Protein AF-A0AAE0W3D4-F1 (afdb_monomer_lite)

Organism: NCBI:txid2493646

Sequence (75 aa):
MQYLGAVSMKTLGNNFIEYRTNDPPRIVLDKLEKRGYRVLSTAGIGSTFVWTLHKEDGPSKLSADDNNMNIRNTI

Foldseek 3Di:
DVQLVWDWDDDPPDPDIDTDDPDDPVVSQVSVVVVQKDFDDWDDDPPDIDTDIDRDDPDDPPPDDDDDDDPDDDD

Radius of gyration: 20.46 Å; chains: 1; bounding box: 71×24×29 Å

pLDDT: mean 84.27, std 20.39, range [37.19, 98.31]

Secondary structure (DSSP, 8-state):
-GGGTPEEE--TT-SS-EEE-SS-HHHHHHHHHTTTEEEEEEEEETTEEEEEEEE--SS-S--SSSS--------

InterPro domains:
  IPR009112 GTP cyclohydrolase I, feedback regulatory protein [PF06399] (1-56)
  IPR009112 GTP cyclohydrolase I, feedback regu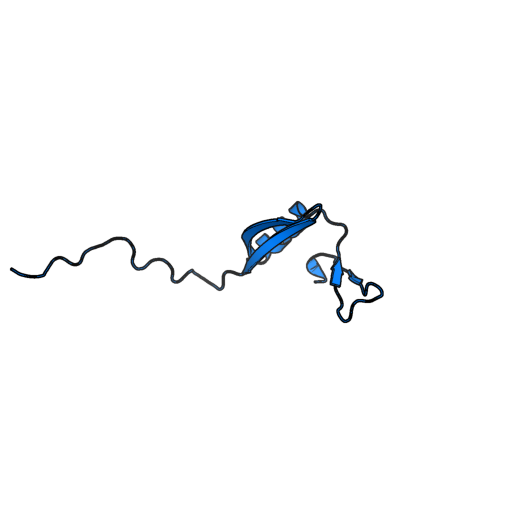latory protein [PTHR16852] (1-57)
  IPR036717 GFRP superfamily [G3DSA:3.30.1410.10] (1-56)
  IPR036717 GFRP superfamily [SSF69761] (1-56)

Structure (mmCIF, N/CA/C/O backbone):
data_AF-A0AAE0W3D4-F1
#
_entry.id   AF-A0AAE0W3D4-F1
#
loop_
_atom_site.group_PDB
_atom_site.id
_atom_site.type_symbol
_atom_site.label_atom_id
_atom_site.label_alt_id
_atom_site.label_comp_id
_atom_site.label_asym_id
_atom_site.label_entity_id
_atom_site.label_seq_id
_atom_site.pdbx_PDB_ins_code
_atom_site.Cartn_x
_atom_site.Cartn_y
_atom_site.Cartn_z
_atom_site.occupancy
_atom_site.B_iso_or_equiv
_atom_site.auth_seq_id
_atom_site.auth_comp_id
_atom_site.auth_asym_id
_atom_site.auth_atom_id
_atom_site.pdbx_PDB_model_num
ATOM 1 N N . MET A 1 1 ? 5.538 6.754 6.613 1.00 83.44 1 MET A N 1
ATOM 2 C CA . MET A 1 1 ? 6.044 5.532 5.947 1.00 83.44 1 MET A CA 1
ATOM 3 C C . MET A 1 1 ? 6.906 4.639 6.840 1.00 83.44 1 MET A C 1
ATOM 5 O O . MET A 1 1 ? 6.819 3.430 6.688 1.00 83.44 1 MET A O 1
ATOM 9 N N . GLN A 1 2 ? 7.635 5.179 7.828 1.00 92.62 2 GLN A N 1
ATOM 10 C CA . GLN A 1 2 ? 8.466 4.388 8.757 1.00 92.62 2 GLN A CA 1
ATOM 11 C C . GLN A 1 2 ? 7.726 3.237 9.470 1.00 92.62 2 GLN A C 1
ATOM 13 O O . GLN A 1 2 ? 8.278 2.157 9.612 1.00 92.62 2 GLN A O 1
ATOM 18 N N . TYR A 1 3 ? 6.458 3.425 9.857 1.00 95.38 3 TYR A N 1
ATOM 19 C CA . TYR A 1 3 ? 5.646 2.370 10.491 1.00 95.38 3 TYR A CA 1
ATOM 20 C C . TYR A 1 3 ? 5.450 1.116 9.629 1.00 95.38 3 TYR A C 1
ATOM 22 O O . TYR A 1 3 ? 5.319 0.015 10.152 1.00 95.38 3 TYR A O 1
ATOM 30 N N . LEU A 1 4 ? 5.444 1.276 8.304 1.00 95.69 4 LEU A N 1
ATOM 31 C CA . LEU A 1 4 ? 5.363 0.155 7.368 1.00 95.69 4 LEU A CA 1
ATOM 32 C C . LEU A 1 4 ? 6.736 -0.488 7.114 1.00 95.69 4 LEU A C 1
ATOM 34 O O . LEU A 1 4 ? 6.838 -1.376 6.275 1.00 95.69 4 LEU A O 1
ATOM 38 N N . GLY A 1 5 ? 7.795 -0.016 7.785 1.00 95.19 5 GLY A N 1
ATOM 39 C CA . GLY A 1 5 ? 9.174 -0.421 7.515 1.00 95.19 5 GLY A CA 1
ATOM 40 C C . GLY A 1 5 ? 9.658 -0.012 6.122 1.00 95.19 5 GLY A C 1
ATOM 41 O O . GLY A 1 5 ? 10.591 -0.613 5.603 1.00 95.19 5 GLY A O 1
ATOM 42 N N . ALA A 1 6 ? 9.003 0.967 5.488 1.00 96.88 6 ALA A N 1
ATOM 43 C CA . ALA A 1 6 ? 9.280 1.308 4.101 1.00 96.88 6 ALA A CA 1
ATOM 44 C C . ALA A 1 6 ? 10.510 2.218 3.958 1.00 96.88 6 ALA A C 1
ATOM 46 O O . ALA A 1 6 ? 10.675 3.179 4.716 1.00 96.88 6 ALA A O 1
ATOM 47 N N . VAL A 1 7 ? 11.320 1.950 2.935 1.00 96.50 7 VAL A N 1
ATOM 48 C CA . VAL A 1 7 ? 12.523 2.709 2.576 1.00 96.50 7 VAL A CA 1
ATOM 49 C C . VAL A 1 7 ? 12.231 3.598 1.370 1.00 96.50 7 VAL A C 1
ATOM 51 O O . VAL A 1 7 ? 11.563 3.173 0.426 1.00 96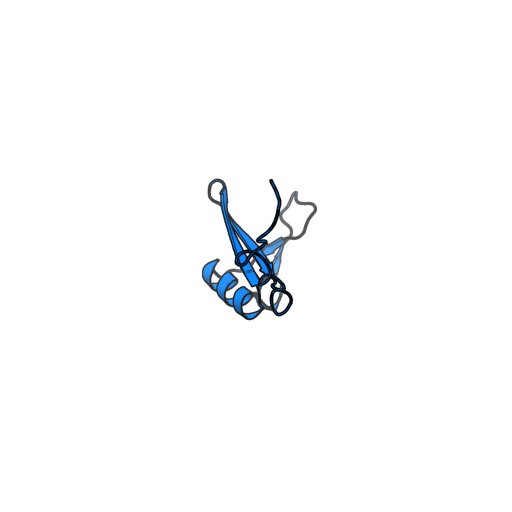.50 7 VAL A O 1
ATOM 54 N N . SER A 1 8 ? 12.715 4.841 1.406 1.00 95.00 8 SER A N 1
ATOM 55 C CA . SER A 1 8 ? 12.662 5.758 0.265 1.00 95.00 8 SER A CA 1
ATOM 56 C C . SER A 1 8 ? 13.648 5.325 -0.816 1.00 95.00 8 SER A C 1
ATOM 58 O O . SER A 1 8 ? 14.842 5.197 -0.550 1.00 95.00 8 SER A O 1
ATOM 60 N N . MET A 1 9 ? 13.160 5.162 -2.035 1.00 93.56 9 MET A N 1
ATOM 61 C CA . MET A 1 9 ? 13.926 4.755 -3.206 1.00 93.56 9 MET A CA 1
ATOM 62 C C . MET A 1 9 ? 13.727 5.792 -4.313 1.00 93.56 9 MET A C 1
ATOM 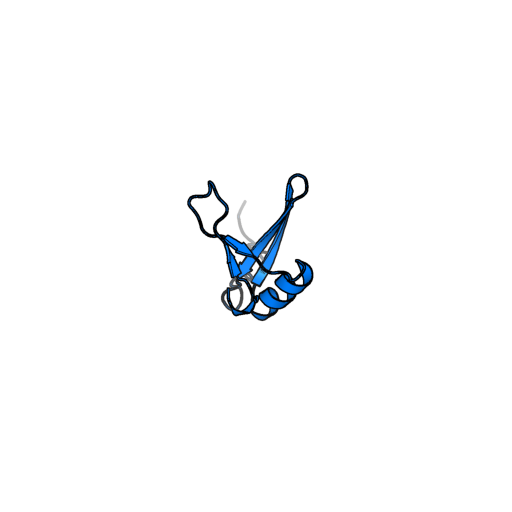64 O O . MET A 1 9 ? 12.639 6.345 -4.476 1.00 93.56 9 MET A O 1
ATOM 68 N N . LYS A 1 10 ? 14.775 6.051 -5.094 1.00 94.69 10 LYS A N 1
ATOM 69 C CA . LYS A 1 10 ? 14.689 6.849 -6.320 1.00 94.69 10 LYS A CA 1
ATOM 70 C C . LYS A 1 10 ? 15.177 5.995 -7.478 1.00 94.69 10 LYS A C 1
ATOM 72 O O . LYS A 1 10 ? 16.378 5.799 -7.646 1.00 94.69 10 LYS A O 1
ATOM 77 N N . THR A 1 11 ? 14.236 5.461 -8.247 1.00 93.56 11 THR A N 1
ATOM 78 C CA . THR A 1 11 ? 14.557 4.711 -9.462 1.00 93.56 11 THR A CA 1
ATOM 79 C C . THR A 1 11 ? 15.128 5.666 -10.514 1.00 93.56 11 THR A C 1
ATOM 81 O O . THR A 1 11 ? 14.625 6.778 -10.697 1.00 93.56 11 THR A O 1
ATOM 84 N N . LEU A 1 12 ? 16.208 5.252 -11.183 1.00 92.50 12 LEU A N 1
ATOM 85 C CA . LEU A 1 12 ? 16.848 6.041 -12.234 1.00 92.50 12 LEU A CA 1
ATOM 86 C C . LEU A 1 12 ? 15.832 6.374 -13.337 1.00 92.50 12 LEU A C 1
ATOM 88 O O . LEU A 1 12 ? 15.114 5.497 -13.802 1.00 92.50 12 LEU A O 1
ATOM 92 N N . GLY A 1 13 ? 15.774 7.644 -13.739 1.00 94.19 13 GLY A N 1
ATOM 93 C CA . GLY A 1 13 ? 14.805 8.143 -14.721 1.00 94.19 13 GLY A CA 1
ATOM 94 C C . GLY A 1 13 ? 13.502 8.679 -14.120 1.00 94.19 13 GLY A C 1
ATOM 95 O O . GLY A 1 13 ? 12.784 9.399 -14.807 1.00 94.19 13 GLY A O 1
ATOM 96 N N . ASN A 1 14 ? 13.220 8.426 -12.835 1.00 93.88 14 ASN A N 1
ATOM 97 C CA . ASN A 1 14 ? 12.058 9.006 -12.164 1.00 93.88 14 ASN A CA 1
ATOM 98 C C . ASN A 1 14 ? 12.394 10.352 -11.511 1.00 93.88 14 ASN A C 1
ATOM 100 O O . ASN A 1 14 ? 13.395 10.514 -10.805 1.00 93.88 14 ASN A O 1
ATOM 104 N N . ASN A 1 15 ? 11.473 11.303 -11.666 1.00 95.56 15 ASN A N 1
ATOM 105 C CA . ASN A 1 15 ? 11.538 12.612 -11.010 1.00 95.56 15 ASN A CA 1
ATOM 106 C C . ASN A 1 15 ? 10.902 12.615 -9.608 1.00 95.56 15 ASN A C 1
ATOM 108 O O . ASN A 1 15 ? 10.809 13.664 -8.978 1.00 95.56 15 ASN A O 1
ATOM 112 N N . PHE A 1 16 ? 10.480 11.452 -9.106 1.00 94.69 16 PHE A N 1
ATOM 113 C CA . PHE A 1 16 ? 9.823 11.286 -7.812 1.00 94.69 16 PHE A CA 1
ATOM 114 C C . PHE A 1 16 ? 10.505 10.205 -6.967 1.00 94.69 16 PHE A C 1
ATOM 116 O O . PHE A 1 16 ? 11.240 9.356 -7.477 1.00 94.69 16 PHE A O 1
ATOM 123 N N . ILE A 1 17 ? 10.253 10.258 -5.660 1.00 95.69 17 ILE A N 1
ATOM 124 C CA . ILE A 1 17 ? 10.690 9.254 -4.688 1.00 95.69 17 ILE A CA 1
ATOM 125 C C . ILE A 1 17 ? 9.518 8.314 -4.428 1.00 95.69 17 ILE A C 1
ATOM 127 O O . ILE A 1 17 ? 8.387 8.756 -4.229 1.00 95.69 17 ILE A O 1
ATOM 131 N N . GLU A 1 18 ? 9.795 7.020 -4.402 1.00 95.69 18 GLU A N 1
ATOM 132 C CA . GLU A 1 18 ? 8.836 5.979 -4.046 1.00 95.69 18 GLU A CA 1
ATOM 133 C C . GLU A 1 18 ? 9.228 5.336 -2.712 1.00 95.69 18 GLU A C 1
ATOM 135 O O . GLU A 1 18 ? 10.403 5.284 -2.355 1.00 95.69 18 GLU A O 1
ATOM 140 N N . TYR A 1 19 ? 8.250 4.829 -1.964 1.00 96.62 19 TYR A N 1
ATOM 141 C CA . TYR A 1 19 ? 8.504 4.086 -0.732 1.00 96.62 19 TYR A CA 1
ATOM 142 C C . TYR A 1 19 ? 8.192 2.614 -0.956 1.00 96.62 19 TYR A C 1
ATOM 144 O O . TYR A 1 19 ? 7.080 2.276 -1.360 1.00 96.62 19 TYR A O 1
ATOM 152 N N . ARG A 1 20 ? 9.159 1.741 -0.668 1.00 96.12 20 ARG A N 1
ATOM 153 C CA . ARG A 1 20 ? 9.019 0.286 -0.827 1.00 96.12 20 ARG A CA 1
ATOM 154 C C . ARG A 1 20 ? 9.242 -0.429 0.497 1.00 96.12 20 ARG A C 1
ATOM 156 O O . ARG A 1 20 ? 10.045 0.015 1.311 1.00 96.12 20 ARG A O 1
ATOM 163 N N . THR A 1 21 ? 8.540 -1.536 0.702 1.00 97.19 21 THR A N 1
ATOM 164 C CA . THR A 1 21 ? 8.721 -2.441 1.844 1.00 97.19 21 THR A CA 1
ATOM 165 C C . THR A 1 21 ? 8.846 -3.874 1.336 1.00 97.19 21 THR A C 1
ATOM 167 O O . THR A 1 21 ? 8.325 -4.191 0.268 1.00 97.19 21 THR A O 1
ATOM 170 N N . ASN A 1 22 ? 9.548 -4.721 2.091 1.00 97.19 22 ASN A N 1
ATOM 171 C CA . ASN A 1 22 ? 9.674 -6.151 1.797 1.00 97.19 22 ASN A CA 1
ATOM 172 C C . ASN A 1 22 ? 8.447 -6.950 2.262 1.00 97.19 22 ASN A C 1
ATOM 174 O O . ASN A 1 22 ? 8.313 -8.124 1.920 1.00 97.19 22 ASN A O 1
ATOM 178 N N . ASP A 1 23 ? 7.561 -6.334 3.051 1.00 97.81 23 ASP A N 1
ATOM 179 C CA . ASP A 1 23 ? 6.327 -6.974 3.485 1.00 97.81 23 ASP A CA 1
ATOM 180 C C . ASP A 1 23 ? 5.405 -7.249 2.285 1.00 97.81 23 ASP A C 1
ATOM 182 O O . ASP A 1 23 ? 5.198 -6.362 1.449 1.00 97.81 23 ASP A O 1
ATOM 186 N N . PRO A 1 24 ? 4.782 -8.438 2.202 1.00 97.81 24 PRO A N 1
ATOM 187 C CA . PRO A 1 24 ? 3.812 -8.715 1.154 1.00 97.81 24 PRO A CA 1
ATOM 188 C C . PRO A 1 24 ? 2.561 -7.832 1.325 1.00 97.81 24 PRO A C 1
ATOM 190 O O . PRO A 1 24 ? 2.234 -7.450 2.456 1.00 97.81 24 PRO A O 1
ATOM 193 N N . PRO A 1 25 ? 1.793 -7.565 0.245 1.00 97.44 25 PRO A N 1
ATOM 194 C CA . PRO A 1 25 ? 0.666 -6.630 0.276 1.00 97.44 25 PRO A CA 1
ATOM 195 C C . PRO A 1 25 ? -0.326 -6.882 1.414 1.00 97.44 25 PRO A C 1
ATOM 197 O O . PRO A 1 25 ? -0.723 -5.938 2.085 1.00 97.44 25 PRO A O 1
ATOM 200 N N . ARG A 1 26 ? -0.652 -8.150 1.709 1.00 97.88 26 ARG A N 1
ATOM 201 C CA . ARG A 1 26 ? -1.544 -8.517 2.823 1.00 97.88 26 ARG A CA 1
ATOM 202 C C . ARG A 1 26 ? -1.077 -7.940 4.165 1.00 97.88 26 ARG A C 1
ATOM 204 O O . ARG A 1 26 ? -1.863 -7.324 4.865 1.00 97.88 26 ARG A O 1
ATOM 211 N N . ILE A 1 27 ? 0.210 -8.065 4.489 1.00 98.25 27 ILE A N 1
ATOM 212 C CA . ILE A 1 27 ? 0.769 -7.568 5.757 1.00 98.25 27 ILE A CA 1
ATOM 213 C C . ILE A 1 27 ? 0.747 -6.035 5.808 1.00 98.25 27 ILE A C 1
ATOM 215 O O . ILE A 1 27 ? 0.512 -5.447 6.863 1.00 98.25 27 ILE A O 1
ATOM 219 N N . VAL A 1 28 ? 0.971 -5.373 4.671 1.00 98.19 28 VAL A N 1
ATOM 220 C CA . VAL A 1 28 ? 0.885 -3.910 4.573 1.00 98.19 28 VAL A CA 1
ATOM 221 C C . VAL A 1 28 ? -0.553 -3.434 4.777 1.00 98.19 28 VAL A C 1
ATOM 223 O O . VAL A 1 28 ? -0.770 -2.479 5.522 1.00 98.19 28 VAL A O 1
ATOM 226 N N . LEU A 1 29 ? -1.528 -4.108 4.164 1.00 98.06 29 LEU A N 1
ATOM 227 C CA . LEU A 1 29 ? -2.950 -3.800 4.320 1.00 98.06 29 LEU A CA 1
ATOM 228 C C . LEU A 1 29 ? -3.407 -4.000 5.772 1.00 98.06 29 LEU A C 1
ATOM 230 O O . LEU A 1 29 ? -4.002 -3.080 6.325 1.00 98.06 29 LEU A O 1
ATOM 234 N N . ASP A 1 30 ? -3.015 -5.098 6.428 1.00 97.94 30 ASP A N 1
ATOM 235 C CA . ASP A 1 30 ? -3.308 -5.349 7.852 1.00 97.94 30 ASP A CA 1
ATOM 236 C C . ASP A 1 30 ? -2.737 -4.231 8.759 1.00 97.94 30 ASP A C 1
ATOM 238 O O . ASP A 1 30 ? -3.347 -3.800 9.740 1.00 97.94 30 ASP A O 1
ATOM 242 N N . LYS A 1 31 ? -1.538 -3.718 8.444 1.00 97.75 31 LYS A N 1
ATOM 243 C CA . LYS A 1 31 ? -0.925 -2.583 9.162 1.00 97.75 31 LYS A CA 1
ATOM 244 C C . LYS A 1 31 ? -1.667 -1.267 8.909 1.00 97.75 31 LYS A C 1
ATOM 246 O O . LYS A 1 31 ? -1.763 -0.435 9.813 1.00 97.75 31 LYS A O 1
ATOM 251 N N . LEU A 1 32 ? -2.144 -1.046 7.687 1.00 96.62 32 LEU A N 1
ATOM 252 C CA . LEU A 1 32 ? -2.889 0.156 7.312 1.00 96.62 32 LEU A CA 1
ATOM 253 C C . LEU A 1 32 ? -4.297 0.159 7.918 1.00 96.62 32 LEU A C 1
ATOM 255 O O . LEU A 1 32 ? -4.737 1.206 8.394 1.00 96.62 32 LEU A O 1
ATOM 259 N N . GLU A 1 33 ? -4.949 -0.996 8.015 1.00 96.38 33 GLU A N 1
ATOM 260 C CA . GLU A 1 33 ? -6.230 -1.160 8.711 1.00 96.38 33 GLU A CA 1
ATOM 261 C C . GLU A 1 33 ? -6.135 -0.710 10.174 1.00 96.38 33 GLU A C 1
ATOM 263 O O . GLU A 1 33 ? -6.928 0.115 10.627 1.00 96.38 33 GLU A O 1
ATOM 268 N N . LYS A 1 34 ? -5.074 -1.110 10.888 1.00 95.69 34 LYS A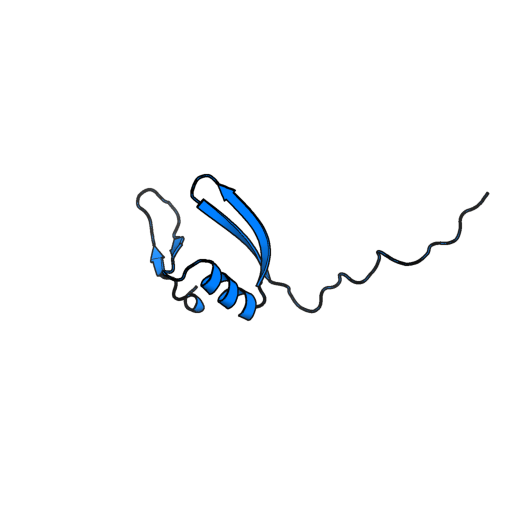 N 1
ATOM 269 C CA . LYS A 1 34 ? -4.796 -0.649 12.267 1.00 95.69 34 LYS A CA 1
ATOM 270 C C . LYS A 1 34 ? -4.612 0.868 12.397 1.00 95.69 34 LYS A C 1
ATOM 272 O O . LYS A 1 34 ? -4.601 1.392 13.508 1.00 95.69 34 LYS A O 1
ATOM 277 N N . ARG A 1 35 ? -4.436 1.584 11.283 1.00 94.06 35 ARG A N 1
ATOM 278 C CA . ARG A 1 35 ? -4.345 3.052 11.218 1.00 94.06 35 ARG A CA 1
ATOM 279 C C . ARG A 1 35 ? -5.621 3.721 10.695 1.00 94.06 35 ARG A C 1
ATOM 281 O O . ARG A 1 35 ? -5.595 4.929 10.447 1.00 94.06 35 ARG A O 1
ATOM 288 N N . GLY A 1 36 ? -6.705 2.960 10.550 1.00 94.69 36 GLY A N 1
ATOM 289 C CA . GLY A 1 36 ? -8.014 3.443 10.114 1.00 94.69 36 GLY A CA 1
ATOM 290 C C . GLY A 1 36 ? -8.168 3.560 8.599 1.00 94.69 36 GLY A C 1
ATOM 291 O O . GLY A 1 36 ? -9.034 4.297 8.138 1.00 94.69 36 GLY A O 1
ATOM 292 N N . TYR A 1 37 ? -7.318 2.891 7.815 1.00 96.38 37 TYR A N 1
ATOM 293 C CA . TYR A 1 37 ? -7.483 2.833 6.364 1.00 96.38 37 TYR A CA 1
ATOM 294 C C . TYR A 1 37 ? -8.321 1.624 5.965 1.00 96.38 37 TYR A C 1
ATOM 296 O O . TYR A 1 37 ? -8.054 0.510 6.406 1.00 96.38 37 TYR A O 1
ATOM 304 N N . ARG A 1 38 ? -9.266 1.828 5.050 1.00 96.19 38 ARG A N 1
ATOM 305 C CA . ARG A 1 38 ? -10.051 0.764 4.427 1.00 96.19 38 ARG A CA 1
ATOM 306 C C . ARG A 1 38 ? -9.769 0.702 2.932 1.00 96.19 38 ARG A C 1
ATOM 308 O O . ARG A 1 38 ? -9.635 1.735 2.275 1.00 96.19 38 ARG A O 1
ATOM 315 N N . VAL A 1 39 ? -9.703 -0.509 2.384 1.00 96.62 39 VAL A N 1
ATOM 316 C CA . VAL A 1 39 ? -9.630 -0.728 0.933 1.00 96.62 39 VAL A CA 1
ATOM 317 C C . VAL A 1 39 ? -10.966 -0.335 0.298 1.00 96.62 39 VAL A C 1
ATOM 319 O O . VAL A 1 39 ? -12.020 -0.828 0.698 1.00 96.62 39 VAL A O 1
ATOM 322 N N . LEU A 1 40 ? -10.916 0.557 -0.691 1.00 96.94 40 LEU A N 1
ATOM 323 C CA . LEU A 1 40 ? -12.074 0.948 -1.496 1.00 96.94 40 LEU A CA 1
ATOM 324 C C . LEU A 1 40 ? -12.160 0.154 -2.795 1.00 96.94 40 LEU A C 1
ATOM 326 O O . LEU A 1 40 ? -13.247 -0.223 -3.216 1.00 96.94 40 LEU A O 1
ATOM 330 N N . SER A 1 41 ? -11.017 -0.057 -3.445 1.00 97.06 41 SER A N 1
ATOM 331 C CA . SER A 1 41 ? -10.956 -0.689 -4.757 1.00 97.06 41 SER A CA 1
ATOM 332 C C . SER A 1 41 ? -9.619 -1.386 -4.972 1.00 97.06 41 SER A C 1
ATOM 334 O O . SER A 1 41 ? -8.600 -1.013 -4.377 1.00 97.06 41 SER A O 1
ATOM 336 N N . THR A 1 42 ? -9.637 -2.395 -5.837 1.00 97.25 42 THR A N 1
ATOM 337 C CA . THR A 1 42 ? -8.469 -3.150 -6.279 1.00 97.25 42 THR A CA 1
ATOM 338 C C . THR A 1 42 ? -8.447 -3.213 -7.800 1.00 97.25 42 THR A C 1
ATOM 340 O O . THR A 1 42 ? -9.482 -3.374 -8.446 1.00 97.25 42 THR A O 1
ATOM 343 N N . ALA A 1 43 ? -7.262 -3.073 -8.386 1.00 97.69 43 ALA A N 1
ATOM 344 C CA . ALA A 1 43 ? -7.072 -3.158 -9.828 1.00 97.69 43 ALA A CA 1
ATOM 345 C C . ALA A 1 43 ? -5.812 -3.962 -10.161 1.00 97.69 43 ALA A C 1
ATOM 347 O O . ALA A 1 43 ? -4.783 -3.828 -9.496 1.00 97.69 43 ALA A O 1
ATOM 348 N N . GLY A 1 44 ? -5.897 -4.788 -11.204 1.00 97.44 44 GLY A N 1
ATOM 349 C CA . GLY A 1 44 ? -4.752 -5.461 -11.817 1.00 97.44 44 GLY A CA 1
ATOM 350 C C . GLY A 1 44 ? -4.374 -4.772 -13.126 1.00 97.44 44 GLY A C 1
ATOM 351 O O . GLY A 1 44 ? -5.237 -4.529 -13.966 1.00 97.44 44 GLY A O 1
ATOM 352 N N . ILE A 1 45 ? -3.093 -4.448 -13.297 1.00 96.44 45 ILE A N 1
ATOM 353 C CA . ILE A 1 45 ? -2.538 -3.811 -14.496 1.00 96.44 45 ILE A CA 1
ATOM 354 C C . ILE A 1 45 ? -1.278 -4.584 -14.892 1.00 96.44 45 ILE A C 1
ATOM 356 O O . ILE A 1 45 ? -0.212 -4.420 -14.294 1.00 96.44 45 ILE A O 1
ATOM 360 N N . GLY A 1 46 ? -1.402 -5.458 -15.892 1.00 96.19 46 GLY A N 1
ATOM 361 C CA . GLY A 1 46 ? -0.330 -6.383 -16.264 1.00 96.19 46 GLY A CA 1
ATOM 362 C C . GLY A 1 46 ? 0.044 -7.292 -15.089 1.00 96.19 46 GLY A C 1
ATOM 363 O O . GLY A 1 46 ? -0.812 -7.970 -14.530 1.00 96.19 46 GLY A O 1
ATOM 364 N N . SER A 1 47 ? 1.317 -7.282 -14.694 1.00 96.06 47 SER A N 1
ATOM 365 C CA . SER A 1 47 ? 1.829 -8.021 -13.529 1.00 96.06 47 SER A CA 1
ATOM 366 C C . SER A 1 47 ? 1.735 -7.249 -12.206 1.00 96.06 47 SER A C 1
ATOM 368 O O . SER A 1 47 ? 2.250 -7.712 -11.189 1.00 96.06 47 SER A O 1
ATOM 370 N N . THR A 1 48 ? 1.132 -6.059 -12.209 1.00 96.38 48 THR A N 1
ATOM 371 C CA . THR A 1 48 ? 1.074 -5.166 -11.049 1.00 96.38 48 THR A CA 1
ATOM 372 C C . THR A 1 48 ? -0.332 -5.134 -10.470 1.00 96.38 48 THR A C 1
ATOM 374 O O . THR A 1 48 ? -1.309 -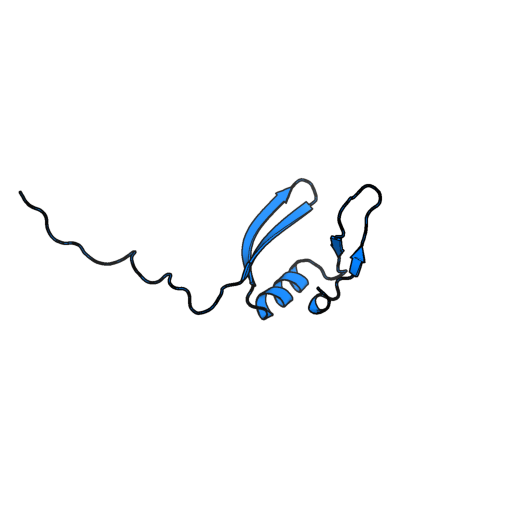4.989 -11.201 1.00 96.38 48 THR A O 1
ATOM 377 N N . PHE A 1 49 ? -0.433 -5.199 -9.145 1.00 97.19 49 PHE A N 1
ATOM 378 C CA . PHE A 1 49 ? -1.684 -4.993 -8.419 1.00 97.19 49 PHE A CA 1
ATOM 379 C C . PHE A 1 49 ? -1.652 -3.668 -7.663 1.00 97.19 49 PHE A C 1
ATOM 381 O O . PHE A 1 49 ? -0.632 -3.300 -7.077 1.00 97.19 49 PHE A O 1
ATOM 388 N N . VAL A 1 50 ? -2.781 -2.963 -7.670 1.00 97.62 50 VAL A N 1
ATOM 389 C CA . VAL A 1 50 ? -2.964 -1.669 -7.011 1.00 97.62 50 VAL A CA 1
ATOM 390 C C . VAL A 1 50 ? -4.164 -1.749 -6.077 1.00 97.62 50 VAL A C 1
ATOM 392 O O . VAL A 1 50 ? -5.224 -2.249 -6.453 1.00 97.62 50 VAL A O 1
ATOM 395 N N . TRP A 1 51 ? -3.998 -1.218 -4.868 1.00 98.31 51 TRP A N 1
ATOM 396 C CA . TRP A 1 51 ? -5.067 -1.044 -3.889 1.00 98.31 51 TRP A CA 1
ATOM 397 C C . TRP A 1 51 ? -5.260 0.444 -3.630 1.00 98.31 51 TRP A C 1
ATOM 399 O O . TRP A 1 51 ? -4.312 1.144 -3.272 1.00 98.31 51 TRP A O 1
ATOM 409 N N . THR A 1 52 ? -6.491 0.923 -3.777 1.00 97.62 52 THR A N 1
ATOM 410 C CA . THR A 1 52 ? -6.875 2.277 -3.372 1.00 97.62 52 THR A CA 1
ATOM 411 C C . THR A 1 52 ? -7.478 2.205 -1.977 1.00 97.62 52 THR A C 1
ATOM 413 O O . THR A 1 52 ? -8.461 1.494 -1.763 1.00 97.62 52 THR A O 1
ATOM 416 N N . LEU A 1 53 ? -6.889 2.932 -1.025 1.00 97.69 53 LEU A N 1
ATOM 417 C CA . LEU A 1 53 ? -7.348 2.985 0.360 1.00 97.69 53 LEU A CA 1
ATOM 418 C C . LEU A 1 53 ? -7.825 4.391 0.719 1.00 97.69 53 LEU A C 1
ATOM 420 O O . LEU A 1 53 ? -7.268 5.380 0.246 1.00 97.69 53 LEU A O 1
ATOM 424 N N . HIS A 1 54 ? -8.808 4.467 1.608 1.00 96.44 54 HIS A N 1
ATOM 425 C CA . HIS A 1 54 ? -9.294 5.708 2.197 1.00 96.44 54 HIS A CA 1
ATOM 426 C C . HIS A 1 54 ? -9.234 5.609 3.715 1.00 96.44 54 HIS A C 1
ATOM 428 O O . HIS A 1 54 ? -9.521 4.554 4.280 1.00 96.44 54 HIS A O 1
ATOM 434 N N . LYS A 1 55 ? -8.839 6.699 4.369 1.00 94.19 55 LYS A N 1
ATOM 435 C CA . LYS A 1 55 ? -8.872 6.790 5.822 1.00 94.19 55 LYS A CA 1
ATOM 436 C C . LYS A 1 55 ? -10.237 7.318 6.231 1.00 94.19 55 LYS A C 1
ATOM 438 O O . LYS A 1 55 ? -10.611 8.406 5.815 1.00 94.19 55 LYS A O 1
ATOM 443 N N . GLU A 1 56 ? -10.984 6.550 7.008 1.00 85.31 56 GLU A N 1
ATOM 444 C CA . GLU A 1 56 ? -12.285 7.014 7.484 1.00 85.31 56 GLU A CA 1
ATOM 445 C C . GLU A 1 56 ? -12.068 8.000 8.638 1.00 85.31 56 GLU A C 1
ATOM 447 O O . GLU A 1 56 ? -11.577 7.635 9.707 1.00 85.31 56 GLU A O 1
ATOM 452 N N . ASP A 1 57 ? -12.367 9.276 8.400 1.00 72.56 57 ASP A N 1
ATOM 453 C CA . ASP A 1 57 ? -12.299 10.308 9.429 1.00 72.56 57 ASP A CA 1
ATOM 454 C C . ASP A 1 57 ? -13.581 10.279 10.276 1.00 72.56 57 ASP A C 1
ATOM 456 O O . ASP A 1 57 ? -14.618 10.812 9.888 1.00 72.56 57 ASP A O 1
ATOM 460 N N . GLY A 1 58 ? -13.496 9.664 11.461 1.00 65.06 58 GLY A N 1
ATOM 461 C CA . GLY A 1 58 ? -14.563 9.691 12.468 1.00 65.06 58 GLY A CA 1
ATOM 462 C C . GLY A 1 58 ? -15.839 8.928 12.076 1.00 65.06 58 GLY A C 1
ATOM 463 O O . GLY A 1 58 ? -15.887 8.289 11.025 1.00 65.06 58 GLY A O 1
ATOM 464 N N . PRO A 1 59 ? -16.876 8.932 12.940 1.00 54.84 59 PRO A N 1
ATOM 465 C CA . PRO A 1 59 ? -18.128 8.243 12.652 1.00 54.84 59 PRO A CA 1
ATOM 466 C C . PRO A 1 59 ? -18.729 8.818 11.369 1.00 54.84 59 PRO A C 1
ATOM 468 O O . PRO A 1 59 ? -19.029 10.010 11.271 1.00 54.84 59 PRO A O 1
ATOM 471 N N . SER A 1 60 ? -18.865 7.946 10.380 1.00 52.72 60 SER A N 1
ATOM 472 C CA . SER A 1 60 ? -19.456 8.208 9.080 1.00 52.72 60 SER A CA 1
ATOM 473 C C . SER A 1 60 ? -20.770 8.985 9.214 1.00 52.72 60 SER A C 1
ATOM 475 O O . SER A 1 60 ? -21.766 8.482 9.728 1.00 52.72 60 SER A O 1
ATOM 477 N N . LYS A 1 61 ? -20.826 10.204 8.663 1.00 51.97 61 LYS A N 1
ATOM 478 C CA . LYS A 1 61 ? -22.092 10.910 8.379 1.00 51.97 61 LYS A CA 1
ATOM 479 C C . LYS A 1 61 ? -22.842 10.302 7.180 1.00 51.97 61 LYS A C 1
ATOM 481 O O . LYS A 1 61 ? -23.432 11.017 6.384 1.00 51.97 61 LYS A O 1
ATOM 486 N N . LEU A 1 62 ? -22.817 8.979 7.048 1.00 55.97 62 LEU A N 1
ATOM 487 C CA . LEU A 1 62 ? -23.553 8.226 6.032 1.00 55.97 62 LEU A CA 1
ATOM 488 C C . LEU A 1 62 ? -24.498 7.245 6.739 1.00 55.97 62 LEU A C 1
ATOM 490 O O . LEU A 1 62 ? -24.363 6.032 6.636 1.00 55.97 62 LEU A O 1
ATOM 494 N N . SER A 1 63 ? -25.427 7.804 7.518 1.00 50.06 63 SER A N 1
ATOM 495 C CA . SER A 1 63 ? -26.670 7.147 7.952 1.00 50.06 63 SER A CA 1
ATOM 496 C C . SER A 1 63 ? -27.797 8.186 8.058 1.00 50.06 63 SER A C 1
ATOM 498 O O . SER A 1 63 ? -28.316 8.485 9.123 1.00 50.06 63 SER A O 1
ATOM 500 N N . ALA A 1 64 ? -28.101 8.802 6.923 1.00 53.31 64 ALA A N 1
ATOM 501 C CA . ALA A 1 64 ? -29.278 9.618 6.617 1.00 53.31 64 ALA A CA 1
ATOM 502 C C . ALA A 1 64 ? -29.147 9.812 5.093 1.00 53.31 64 ALA A C 1
ATOM 504 O O . ALA A 1 64 ? -28.191 10.443 4.665 1.00 53.31 64 ALA A O 1
ATOM 505 N N . ASP A 1 65 ? -29.823 9.089 4.198 1.00 50.16 65 ASP A N 1
ATOM 506 C CA . ASP A 1 65 ? -31.264 9.180 3.959 1.00 50.16 65 ASP A CA 1
ATOM 507 C C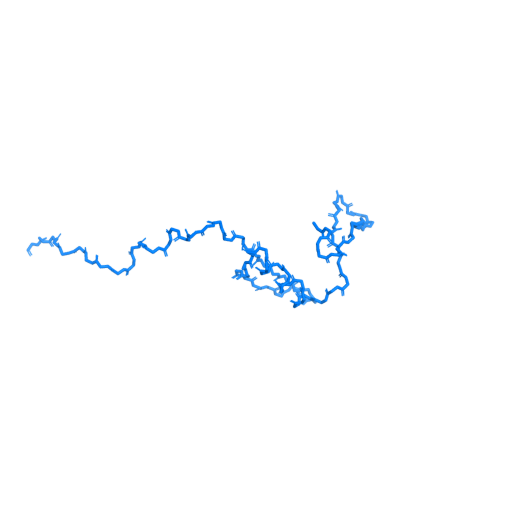 . ASP A 1 65 ? -31.752 8.128 2.925 1.00 50.16 65 ASP A C 1
ATOM 509 O O . ASP A 1 65 ? -32.412 8.490 1.960 1.00 50.16 65 ASP A O 1
ATOM 513 N N . ASP A 1 66 ? -31.468 6.826 3.075 1.00 49.81 66 ASP A N 1
ATOM 514 C CA . ASP A 1 66 ? -31.953 5.838 2.076 1.00 49.81 66 ASP A CA 1
ATOM 515 C C . ASP A 1 66 ? -33.190 5.031 2.495 1.00 49.81 66 ASP A C 1
ATOM 517 O O . ASP A 1 66 ? -33.688 4.230 1.713 1.00 49.81 66 ASP A O 1
ATOM 521 N N . ASN A 1 67 ? -33.760 5.254 3.683 1.00 50.53 67 ASN A N 1
ATOM 522 C CA . ASN A 1 67 ? -35.032 4.631 4.067 1.00 50.53 67 ASN A CA 1
ATOM 523 C C . ASN A 1 67 ? -35.802 5.491 5.084 1.00 50.53 67 ASN A C 1
ATOM 525 O O . ASN A 1 67 ? -35.614 5.286 6.280 1.00 50.53 67 ASN A O 1
ATOM 529 N N . ASN A 1 68 ? -36.651 6.434 4.631 1.00 41.19 68 ASN A N 1
ATOM 530 C CA . ASN A 1 68 ? -38.070 6.566 5.042 1.00 41.19 68 ASN A CA 1
ATOM 531 C C . ASN A 1 68 ? -38.741 7.888 4.566 1.00 41.19 68 ASN A C 1
ATOM 533 O O . ASN A 1 68 ? -38.376 8.972 5.003 1.00 41.19 68 ASN A O 1
ATOM 537 N N . MET A 1 69 ? -39.804 7.735 3.762 1.00 44.31 69 MET A N 1
ATOM 538 C CA . MET A 1 69 ? -40.988 8.601 3.584 1.00 44.31 69 MET A CA 1
ATOM 539 C C . MET A 1 69 ? -40.847 10.087 3.194 1.00 44.31 69 MET A C 1
ATOM 541 O O . MET A 1 69 ? -40.629 10.955 4.033 1.00 44.31 69 MET A O 1
ATOM 545 N N . ASN A 1 70 ? -41.321 10.406 1.981 1.00 37.19 70 ASN A N 1
ATOM 546 C CA . ASN A 1 70 ? -42.246 11.532 1.823 1.00 37.19 70 ASN A CA 1
ATOM 547 C C . ASN A 1 70 ? -43.555 11.063 1.168 1.00 37.19 70 ASN A C 1
ATOM 549 O O . ASN A 1 70 ? -43.673 10.914 -0.047 1.00 37.19 70 ASN A O 1
ATOM 553 N N . ILE A 1 71 ? -44.545 10.812 2.020 1.00 53.56 71 ILE A N 1
ATOM 554 C CA . ILE A 1 71 ? -45.962 10.852 1.664 1.00 53.56 71 ILE A CA 1
ATOM 555 C C . ILE A 1 71 ? -46.306 12.328 1.435 1.00 53.56 71 ILE A C 1
ATOM 557 O O . ILE A 1 71 ? -46.225 13.090 2.396 1.00 53.56 71 ILE A O 1
ATOM 561 N N . ARG A 1 72 ? -46.727 12.682 0.208 1.00 48.62 72 ARG A N 1
ATOM 562 C CA . ARG A 1 72 ? -47.657 13.772 -0.201 1.00 48.62 72 ARG A CA 1
ATOM 563 C C . ARG A 1 72 ? -47.192 14.516 -1.464 1.00 48.62 72 ARG A C 1
ATOM 565 O O . ARG A 1 72 ? -46.286 15.335 -1.411 1.00 48.62 72 ARG A O 1
ATOM 572 N N . ASN A 1 73 ? -47.899 14.264 -2.566 1.00 37.72 73 ASN A N 1
ATOM 573 C CA . ASN A 1 73 ? -48.428 15.264 -3.507 1.00 37.72 73 ASN A CA 1
ATOM 574 C C . ASN A 1 73 ? -49.485 14.537 -4.366 1.00 37.72 73 ASN A C 1
ATOM 576 O O . ASN A 1 73 ? -49.161 13.555 -5.022 1.00 37.72 73 ASN A O 1
ATOM 580 N N . THR A 1 74 ? -50.780 14.791 -4.150 1.00 39.88 74 THR A N 1
ATOM 581 C CA . THR A 1 74 ? -51.571 15.769 -4.929 1.00 39.88 74 THR A CA 1
ATOM 582 C C . THR A 1 74 ? -51.619 15.370 -6.406 1.00 39.88 74 THR A C 1
ATOM 584 O O . THR A 1 74 ? -50.674 15.689 -7.121 1.00 39.88 74 THR A O 1
ATOM 587 N N . ILE A 1 75 ? -52.647 14.629 -6.851 1.00 45.59 75 ILE A N 1
ATOM 588 C CA . ILE A 1 75 ? -53.933 15.106 -7.415 1.00 45.59 75 ILE A CA 1
ATOM 589 C C . ILE A 1 75 ? -54.979 13.994 -7.250 1.00 45.59 75 ILE A C 1
ATOM 591 O O . ILE A 1 75 ? -54.567 12.814 -7.323 1.00 45.59 75 ILE A O 1
#